Protein AF-A0A9P6LV04-F1 (afdb_monomer_lite)

Secondary structure (DSSP, 8-state):
-----GGGHHHHHHHHHHH-GGGHHHHHHHHHHHHHHHHHHHHHIIIIIHHHHHHHHHHTT--HHHHHHHHHHHHHHHHHHHHHHHHHHHHHHHHHHHHHHHHHHTT-HHHHHHH---HHHHHHHHHHHHHHHHHIIIIIIIIIIHHHTTSTTHHHHHHHHHHHHHHHHHHHHHHHHH--

Foldseek 3Di:
DPPDDPVCVVVVVVVVPVVDVVLVCLVVVVVVVLVVLLVVLLVCLVVPQLVVQLVVCVVVVHDNVVSNVVSVVVSVVVSVVSSVVVCLQCVQVSVVVSVLVVCVVVVNNVLVVVQPPDPVVVVVSSVVSSVVCCCCCCVVCVPPQVVLVVDPPRSVVVVCVVVVVVVVVVVVVCVVPRRD

Radius of gyration: 21.61 Å; chains: 1; bounding box: 57×35×60 Å

Structure (mmCIF, N/CA/C/O backbone):
data_AF-A0A9P6LV04-F1
#
_entry.id   AF-A0A9P6LV04-F1
#
loop_
_atom_site.group_PDB
_atom_site.id
_atom_site.type_symbol
_atom_site.label_atom_id
_atom_site.label_alt_id
_atom_site.label_comp_id
_atom_site.label_asym_id
_atom_site.label_entity_id
_atom_site.label_seq_id
_atom_site.pdbx_PDB_ins_code
_atom_site.Cartn_x
_atom_site.Cartn_y
_atom_site.Cartn_z
_atom_site.occupancy
_atom_site.B_iso_or_equiv
_atom_site.auth_seq_id
_atom_site.auth_comp_id
_atom_site.auth_asym_id
_atom_site.auth_atom_id
_atom_site.pdbx_PDB_model_num
ATOM 1 N N . MET A 1 1 ? -32.144 -9.990 24.243 1.00 44.97 1 MET A N 1
ATOM 2 C CA . MET A 1 1 ? -31.259 -9.389 23.216 1.00 44.97 1 MET A CA 1
ATOM 3 C C . MET A 1 1 ? -31.491 -10.111 21.894 1.00 44.97 1 MET A C 1
ATOM 5 O O . MET A 1 1 ? -31.155 -11.281 21.803 1.00 44.97 1 MET A O 1
ATOM 9 N N . SER A 1 2 ? -32.117 -9.468 20.902 1.00 52.97 2 SER A N 1
ATOM 10 C CA . SER A 1 2 ? -32.300 -10.082 19.577 1.00 52.97 2 SER A CA 1
ATOM 11 C C . SER A 1 2 ? -30.933 -10.272 18.911 1.00 52.97 2 SER A C 1
ATOM 13 O O . SER A 1 2 ? -30.180 -9.304 18.752 1.00 52.97 2 SER A O 1
ATOM 15 N N . ARG A 1 3 ? -30.585 -11.526 18.596 1.00 60.47 3 ARG A N 1
ATOM 16 C CA . ARG A 1 3 ? -29.339 -11.908 17.920 1.00 60.47 3 ARG A CA 1
ATOM 17 C C . ARG A 1 3 ? -29.398 -11.330 16.505 1.00 60.47 3 ARG A C 1
ATOM 19 O O . ARG A 1 3 ? -30.053 -11.882 15.628 1.00 60.47 3 ARG A O 1
ATOM 26 N N . LYS A 1 4 ? -28.777 -10.166 16.299 1.00 73.31 4 LYS A N 1
ATOM 27 C CA . LYS A 1 4 ? -28.694 -9.568 14.963 1.00 73.31 4 LYS A CA 1
ATOM 28 C C . LYS A 1 4 ? -27.807 -10.446 14.075 1.00 73.31 4 LYS A C 1
ATOM 30 O O . LYS A 1 4 ? -26.813 -10.980 14.570 1.00 73.31 4 LYS A O 1
ATOM 35 N N . PRO A 1 5 ? -28.149 -10.604 12.790 1.00 79.00 5 PRO A N 1
ATOM 36 C CA . PRO A 1 5 ? -27.392 -11.464 11.896 1.00 79.00 5 PRO A CA 1
ATOM 37 C C . PRO A 1 5 ? -25.993 -10.887 11.629 1.00 79.00 5 PRO A C 1
ATOM 39 O O . PRO A 1 5 ? -25.807 -9.669 11.587 1.00 79.00 5 PRO A O 1
ATOM 42 N N . ALA A 1 6 ? -25.007 -11.771 11.445 1.00 74.75 6 ALA A N 1
ATOM 43 C CA . ALA A 1 6 ? -23.590 -11.403 11.379 1.00 74.75 6 ALA A CA 1
ATOM 44 C C . ALA A 1 6 ? -23.235 -10.469 10.204 1.00 74.75 6 ALA A C 1
ATOM 46 O O . ALA A 1 6 ? -22.320 -9.655 10.295 1.00 74.75 6 ALA A O 1
ATOM 47 N N . TRP A 1 7 ? -24.008 -10.498 9.121 1.00 80.12 7 TRP A N 1
ATOM 48 C CA . TRP A 1 7 ? -23.809 -9.596 7.985 1.00 80.12 7 TRP A CA 1
ATOM 49 C C . TRP A 1 7 ? -24.125 -8.122 8.306 1.00 80.12 7 TRP A C 1
ATOM 51 O O . TRP A 1 7 ? -23.762 -7.238 7.537 1.00 80.12 7 TRP A O 1
ATOM 61 N N . PHE A 1 8 ? -24.765 -7.824 9.445 1.00 85.31 8 PHE A N 1
ATOM 62 C CA . PHE A 1 8 ? -25.104 -6.452 9.842 1.00 85.31 8 PHE A CA 1
ATOM 63 C C . PHE A 1 8 ? -23.972 -5.727 10.601 1.00 85.31 8 PHE A C 1
ATOM 65 O O . PHE A 1 8 ? -24.053 -4.519 10.840 1.00 85.31 8 PHE A O 1
ATOM 72 N N . TYR A 1 9 ? -22.909 -6.435 11.003 1.00 81.38 9 TYR A N 1
ATOM 73 C CA . TYR A 1 9 ? -21.791 -5.839 11.747 1.00 81.38 9 TYR A CA 1
ATOM 74 C C . TYR A 1 9 ? -21.022 -4.750 10.969 1.00 81.38 9 TYR A C 1
ATOM 76 O O . TYR A 1 9 ? -20.772 -3.704 11.573 1.00 81.38 9 TYR A O 1
ATOM 84 N N . PRO A 1 10 ? -20.724 -4.894 9.659 1.00 83.81 10 PRO A N 1
ATOM 85 C CA . PRO A 1 10 ? -20.054 -3.845 8.881 1.00 83.81 10 PRO A CA 1
ATOM 86 C C . PRO A 1 10 ? -20.838 -2.526 8.850 1.00 83.81 10 PRO A C 1
ATOM 88 O O . PRO A 1 10 ? -20.283 -1.460 9.110 1.00 83.81 10 PRO A O 1
ATOM 91 N N . PHE A 1 11 ? -22.158 -2.590 8.645 1.00 85.50 11 PHE A N 1
ATOM 92 C CA . PHE A 1 11 ? -23.032 -1.409 8.652 1.00 85.50 11 PHE A CA 1
ATOM 93 C C . PHE A 1 11 ? -23.063 -0.712 10.016 1.00 85.50 11 PHE A C 1
ATOM 95 O O . PHE A 1 11 ? -23.077 0.518 10.107 1.00 85.50 11 PHE A O 1
ATOM 102 N N . ARG A 1 12 ? -23.025 -1.490 11.102 1.00 85.12 12 ARG A N 1
ATOM 103 C CA . ARG A 1 12 ? -22.865 -0.954 12.459 1.00 85.12 12 ARG A CA 1
ATOM 104 C C . ARG A 1 12 ? -21.519 -0.260 12.665 1.00 85.12 12 ARG A C 1
ATOM 106 O O . ARG A 1 12 ? -21.479 0.741 13.370 1.00 85.12 12 ARG A O 1
ATOM 113 N N . GLY A 1 13 ? -20.448 -0.770 12.061 1.00 83.06 13 GLY A N 1
ATOM 114 C CA . GLY A 1 13 ? -19.133 -0.129 12.070 1.00 83.06 13 GLY A CA 1
ATOM 115 C C . GLY A 1 13 ? -19.155 1.231 11.373 1.00 83.06 13 GLY A C 1
ATOM 116 O O . GLY A 1 13 ? -18.748 2.224 11.969 1.00 83.06 13 GLY A O 1
ATOM 117 N N . ILE A 1 14 ? -19.720 1.294 10.162 1.00 85.56 14 ILE A N 1
ATOM 118 C CA . ILE A 1 14 ? -19.820 2.532 9.369 1.00 85.56 14 ILE A CA 1
ATOM 119 C C . ILE A 1 14 ? -20.654 3.585 10.103 1.00 85.56 14 ILE A C 1
ATOM 121 O O . ILE A 1 14 ? -20.208 4.713 10.295 1.00 85.56 14 ILE A O 1
ATOM 125 N N . THR A 1 15 ? -21.850 3.212 10.565 1.00 87.12 15 THR A N 1
ATOM 126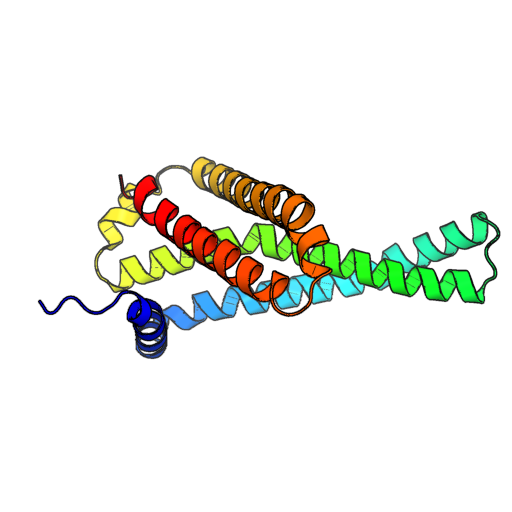 C CA . THR A 1 15 ? -22.721 4.130 11.318 1.00 87.12 15 THR A CA 1
ATOM 127 C C . THR A 1 15 ? -22.054 4.615 12.605 1.00 87.12 15 THR A C 1
ATOM 129 O O . THR A 1 15 ? -22.128 5.798 12.922 1.00 87.12 15 THR A O 1
ATOM 132 N N . TYR A 1 16 ? -21.332 3.742 13.314 1.00 85.00 16 TYR A N 1
ATOM 133 C CA . TYR A 1 16 ? -20.590 4.126 14.513 1.00 85.00 16 TYR A CA 1
ATOM 134 C C . TYR A 1 16 ? -19.427 5.083 14.223 1.00 85.00 16 TYR A C 1
ATOM 136 O O . TYR A 1 16 ? -19.236 6.038 14.978 1.00 85.00 16 TYR A O 1
ATOM 144 N N . LEU A 1 17 ? -18.684 4.863 13.135 1.00 85.44 17 LEU A N 1
ATOM 145 C CA . LEU A 1 17 ? -17.609 5.755 12.699 1.00 85.44 17 LEU A CA 1
ATOM 146 C C . LEU A 1 17 ? -18.153 7.145 12.342 1.00 85.44 17 LEU A C 1
ATOM 148 O O . LEU A 1 17 ? -17.590 8.155 12.756 1.00 85.44 17 LEU A O 1
ATOM 152 N N . LEU A 1 18 ? -19.281 7.203 11.629 1.00 85.69 18 LEU A N 1
ATOM 153 C CA . LEU A 1 18 ? -19.928 8.465 11.261 1.00 85.69 18 LEU A CA 1
ATOM 154 C C . LEU A 1 18 ? -20.450 9.235 12.482 1.00 85.69 18 LEU A C 1
ATOM 156 O O . LEU A 1 18 ? -20.369 10.458 12.509 1.00 85.69 18 LEU A O 1
ATOM 160 N N . SER A 1 19 ? -20.945 8.545 13.514 1.00 87.75 19 SER A N 1
ATOM 161 C CA . SER A 1 19 ? -21.439 9.190 14.740 1.00 87.75 19 SER A CA 1
ATOM 162 C C . SER A 1 19 ? -20.341 9.676 15.699 1.00 87.75 19 SER A C 1
ATOM 164 O O . SER A 1 19 ? -20.657 10.405 16.635 1.00 87.75 19 SER A O 1
ATOM 166 N N . ASN A 1 20 ? -19.074 9.285 15.511 1.00 85.19 20 ASN A N 1
ATOM 167 C CA . ASN A 1 20 ? -17.969 9.637 16.412 1.00 85.19 20 ASN A CA 1
ATOM 168 C C . ASN A 1 20 ? -16.854 10.380 15.652 1.00 85.19 20 ASN A C 1
ATOM 170 O O . ASN A 1 20 ? -15.884 9.753 15.216 1.00 85.19 20 ASN A O 1
ATOM 174 N N . PRO A 1 21 ? -16.935 11.719 15.534 1.00 79.75 21 PRO A N 1
ATOM 175 C CA . PRO A 1 21 ? -15.967 12.510 14.767 1.00 79.75 21 PRO A CA 1
ATOM 176 C C . PRO A 1 21 ? -14.536 12.445 15.325 1.00 79.75 21 PRO A C 1
ATOM 178 O O . PRO A 1 21 ? -13.577 12.641 14.585 1.00 79.75 21 PRO A O 1
ATOM 181 N N . GLY A 1 22 ? -14.359 12.088 16.604 1.00 81.56 22 GLY A N 1
ATOM 182 C CA . GLY A 1 22 ? -13.036 11.888 17.211 1.00 81.56 22 GLY A CA 1
ATOM 183 C C . GLY A 1 22 ? -12.220 10.728 16.617 1.00 81.56 22 GLY A C 1
ATOM 184 O O . GLY A 1 22 ? -11.008 10.676 16.813 1.00 81.56 22 GLY A O 1
ATOM 185 N N . LEU A 1 23 ? -12.852 9.812 15.871 1.00 83.00 23 LEU A N 1
ATOM 186 C CA . LEU A 1 23 ? -12.177 8.692 15.201 1.00 83.00 23 LEU A CA 1
ATOM 187 C C . LEU A 1 23 ? -11.686 9.050 13.789 1.00 83.00 23 LEU A C 1
ATOM 189 O O . LEU A 1 23 ? -10.805 8.376 13.259 1.00 83.00 23 LEU A O 1
ATOM 193 N N . TRP A 1 24 ? -12.221 10.110 13.175 1.00 86.69 24 TRP A N 1
ATOM 194 C CA . TRP A 1 24 ? -11.937 10.456 11.778 1.00 86.69 24 TRP A CA 1
ATOM 195 C C . TRP A 1 24 ? -10.468 10.780 11.509 1.00 86.69 24 TRP A C 1
ATOM 197 O O . TRP A 1 24 ? -9.952 10.289 10.505 1.00 86.69 24 TRP A O 1
ATOM 207 N N . PRO A 1 25 ? -9.744 11.510 12.383 1.00 83.88 25 PRO A N 1
ATOM 208 C CA . PRO A 1 25 ? -8.325 11.756 12.161 1.00 83.88 25 PRO A CA 1
ATOM 209 C C . PRO A 1 25 ? -7.519 10.459 12.081 1.00 83.88 25 PRO A C 1
ATOM 211 O O . PRO A 1 25 ? -6.610 10.367 11.267 1.00 83.88 25 PRO A O 1
ATOM 214 N N . ARG A 1 26 ? -7.884 9.426 12.854 1.00 83.06 26 ARG A N 1
ATOM 215 C CA . ARG A 1 26 ? -7.188 8.128 12.826 1.00 83.06 26 ARG A CA 1
ATOM 216 C C . ARG A 1 26 ? -7.450 7.337 11.548 1.00 83.06 26 ARG A C 1
ATOM 218 O O . ARG A 1 26 ? -6.602 6.551 11.155 1.00 83.06 26 ARG A O 1
ATOM 225 N N . VAL A 1 27 ? -8.591 7.563 10.897 1.00 85.56 27 VAL A N 1
ATOM 226 C CA . VAL A 1 27 ? -8.913 6.949 9.603 1.00 85.56 27 VAL A CA 1
ATOM 227 C C . VAL A 1 27 ? -8.296 7.731 8.449 1.00 85.56 27 VAL A C 1
ATOM 229 O O . VAL A 1 27 ? -7.788 7.122 7.523 1.00 85.56 27 VAL A O 1
ATOM 232 N N . ILE A 1 28 ? -8.309 9.064 8.489 1.00 87.19 28 ILE A N 1
ATOM 233 C CA . ILE A 1 28 ? -7.838 9.916 7.383 1.00 87.19 28 ILE A CA 1
ATOM 234 C C . ILE A 1 28 ? -6.304 10.005 7.343 1.00 87.19 28 ILE A C 1
ATOM 236 O O . ILE A 1 28 ? -5.717 10.003 6.262 1.00 87.19 28 ILE A O 1
ATOM 240 N N . LEU A 1 29 ? -5.645 10.051 8.505 1.00 87.62 29 LEU A N 1
ATOM 241 C CA . LEU A 1 29 ? -4.187 10.134 8.615 1.00 87.62 29 LEU A CA 1
ATOM 242 C C . LEU A 1 29 ? -3.434 9.059 7.807 1.00 87.62 29 LEU A C 1
ATOM 244 O O . LEU A 1 29 ? -2.548 9.448 7.045 1.00 87.62 29 LEU A O 1
ATOM 248 N N . PRO A 1 30 ? -3.750 7.750 7.898 1.00 87.56 30 PRO A N 1
ATOM 249 C CA . PRO A 1 30 ? -3.045 6.733 7.121 1.00 87.56 30 PRO A CA 1
ATOM 250 C C . PRO A 1 30 ? -3.183 6.944 5.611 1.00 87.56 30 PRO A C 1
ATOM 252 O O . PRO A 1 30 ? -2.204 6.769 4.890 1.00 87.56 30 PRO A O 1
ATOM 255 N N . PHE A 1 31 ? -4.342 7.405 5.121 1.00 87.94 31 PHE A N 1
ATOM 256 C CA . PHE A 1 31 ? -4.510 7.730 3.699 1.00 87.94 31 PHE A CA 1
ATOM 257 C C . PHE A 1 31 ? -3.608 8.883 3.262 1.00 87.94 31 PHE A C 1
ATOM 259 O O . PHE A 1 31 ? -2.993 8.802 2.202 1.00 87.94 31 PHE A O 1
ATOM 266 N N . ILE A 1 32 ? -3.492 9.935 4.078 1.00 92.12 32 ILE A N 1
ATOM 267 C CA . ILE A 1 32 ? -2.605 11.067 3.779 1.00 92.12 32 ILE A CA 1
ATOM 268 C C . ILE A 1 32 ? -1.142 10.613 3.791 1.00 92.12 32 ILE A C 1
ATOM 270 O O . ILE A 1 32 ? -0.398 10.932 2.866 1.00 92.12 32 ILE A O 1
ATOM 274 N N . VAL A 1 33 ? -0.730 9.840 4.799 1.00 90.69 33 VAL A N 1
ATOM 275 C CA . VAL A 1 33 ? 0.647 9.335 4.907 1.00 90.69 33 VAL A CA 1
ATOM 276 C C . VAL A 1 33 ? 0.991 8.430 3.721 1.00 90.69 33 VAL A C 1
ATOM 278 O O . VAL A 1 33 ? 2.029 8.626 3.094 1.00 90.69 33 VAL A O 1
ATOM 281 N N . LEU A 1 34 ? 0.109 7.497 3.352 1.00 91.25 34 LEU A N 1
ATOM 282 C CA . LEU A 1 34 ? 0.296 6.633 2.182 1.00 91.25 34 LEU A CA 1
ATOM 283 C C . LEU A 1 34 ? 0.360 7.425 0.877 1.00 91.25 34 LEU A C 1
ATOM 285 O O . LEU A 1 34 ? 1.188 7.120 0.020 1.00 91.25 34 LEU A O 1
ATOM 289 N N . LEU A 1 35 ? -0.479 8.451 0.727 1.00 92.69 35 LEU A N 1
ATOM 290 C CA . LEU A 1 35 ? -0.465 9.325 -0.441 1.00 92.69 35 LEU A CA 1
ATOM 291 C C . LEU A 1 35 ? 0.872 10.064 -0.556 1.00 92.69 35 LEU A C 1
ATOM 293 O O . LEU A 1 35 ? 1.472 10.070 -1.629 1.00 92.69 35 LEU A O 1
ATOM 297 N N . VAL A 1 36 ? 1.381 10.617 0.548 1.00 95.06 36 VAL A N 1
ATOM 298 C CA . VAL A 1 36 ? 2.692 11.284 0.579 1.00 95.06 36 VAL A CA 1
ATOM 299 C C . VAL A 1 36 ? 3.812 10.303 0.240 1.00 95.06 36 VAL A C 1
ATOM 301 O O . VAL A 1 36 ? 4.631 10.604 -0.626 1.00 95.06 36 VAL A O 1
ATOM 304 N N . ILE A 1 37 ? 3.827 9.116 0.856 1.00 92.94 37 ILE A N 1
ATOM 305 C CA . ILE A 1 37 ? 4.821 8.070 0.564 1.00 92.94 37 ILE A CA 1
ATOM 306 C C . ILE A 1 37 ? 4.784 7.693 -0.919 1.00 92.94 37 ILE A C 1
ATOM 308 O O . ILE A 1 37 ? 5.829 7.612 -1.556 1.00 92.94 37 ILE A O 1
ATOM 312 N N . THR A 1 38 ? 3.591 7.516 -1.487 1.00 93.31 38 THR A N 1
ATOM 313 C CA . THR A 1 38 ? 3.424 7.142 -2.898 1.00 93.31 38 THR A CA 1
ATOM 314 C C . THR A 1 38 ? 3.950 8.230 -3.832 1.00 93.31 38 THR A C 1
ATOM 316 O O . THR A 1 38 ? 4.672 7.922 -4.777 1.00 93.31 38 THR A O 1
ATOM 319 N N . ILE A 1 39 ? 3.653 9.504 -3.554 1.00 94.81 39 ILE A N 1
ATOM 320 C CA . ILE A 1 39 ? 4.174 10.634 -4.338 1.00 94.81 39 ILE A CA 1
ATOM 321 C C . ILE A 1 39 ? 5.702 10.697 -4.249 1.00 94.81 39 ILE A C 1
ATOM 323 O O . ILE A 1 39 ? 6.369 10.843 -5.271 1.00 94.81 39 ILE A O 1
ATOM 327 N N . VAL A 1 40 ? 6.265 10.555 -3.046 1.00 95.38 40 VAL A N 1
ATOM 328 C CA . VAL A 1 40 ? 7.719 10.573 -2.837 1.00 95.38 40 VAL A CA 1
ATOM 329 C C . VAL A 1 40 ? 8.389 9.416 -3.577 1.00 95.38 40 VAL A C 1
ATOM 331 O O . VAL A 1 40 ? 9.354 9.648 -4.301 1.00 95.38 40 VAL A O 1
ATOM 334 N N . LEU A 1 41 ? 7.864 8.194 -3.459 1.00 93.88 41 LEU A N 1
ATOM 335 C CA . LEU A 1 41 ? 8.385 7.025 -4.172 1.00 93.88 41 LEU A CA 1
ATOM 336 C C . LEU A 1 41 ? 8.325 7.208 -5.688 1.00 93.88 41 LEU A C 1
ATOM 338 O O . LEU A 1 41 ? 9.289 6.877 -6.372 1.00 93.88 41 LEU A O 1
ATOM 342 N N . LEU A 1 42 ? 7.237 7.777 -6.209 1.00 93.88 42 LEU A N 1
ATOM 343 C CA . LEU A 1 42 ? 7.099 8.059 -7.634 1.00 93.88 42 LEU A CA 1
ATOM 344 C C . LEU A 1 42 ? 8.163 9.059 -8.106 1.00 93.88 42 LEU A C 1
ATOM 346 O O . LEU A 1 42 ? 8.861 8.800 -9.083 1.00 93.88 42 LEU A O 1
ATOM 350 N N . ILE A 1 43 ? 8.329 10.176 -7.393 1.00 94.88 43 ILE A N 1
ATOM 351 C CA . ILE A 1 43 ? 9.331 11.198 -7.724 1.00 94.88 43 ILE A CA 1
ATOM 352 C C . ILE A 1 43 ? 10.743 10.601 -7.679 1.00 94.88 43 ILE A C 1
ATOM 354 O O . ILE A 1 43 ? 11.518 10.785 -8.616 1.00 94.88 43 ILE A O 1
ATOM 358 N N . LEU A 1 44 ? 11.069 9.846 -6.626 1.00 93.81 44 LEU A N 1
ATOM 359 C CA . LEU A 1 44 ? 12.367 9.184 -6.494 1.00 93.81 44 LEU A CA 1
ATOM 360 C C . LEU A 1 44 ? 12.605 8.166 -7.615 1.00 93.81 44 LEU A C 1
ATOM 362 O O . LEU A 1 44 ? 13.709 8.109 -8.155 1.00 93.81 44 LEU A O 1
ATOM 366 N N . ALA A 1 45 ? 11.582 7.409 -8.013 1.00 92.94 45 ALA A N 1
ATOM 367 C CA . ALA A 1 45 ? 11.685 6.453 -9.108 1.00 92.94 45 ALA A CA 1
ATOM 368 C C . ALA A 1 45 ? 11.984 7.158 -10.446 1.00 92.94 45 ALA A C 1
ATOM 370 O O . ALA A 1 45 ? 12.887 6.758 -11.178 1.00 92.94 45 ALA A O 1
ATOM 371 N N . PHE A 1 46 ? 11.310 8.270 -10.743 1.00 93.25 46 PHE A N 1
ATOM 372 C CA . PHE A 1 46 ? 11.577 9.019 -11.975 1.00 93.25 46 PHE A CA 1
ATOM 373 C C . PHE A 1 46 ? 12.938 9.731 -11.985 1.00 93.25 46 PHE A C 1
ATOM 375 O O . PHE A 1 46 ? 13.542 9.851 -13.048 1.00 93.25 46 PHE A O 1
ATOM 382 N N . ILE A 1 47 ? 13.436 10.189 -10.833 1.00 94.69 47 ILE A N 1
ATOM 383 C CA . ILE A 1 47 ? 14.734 10.879 -10.748 1.00 94.69 47 ILE A CA 1
ATOM 384 C C . ILE A 1 47 ? 15.902 9.887 -10.775 1.00 94.69 47 ILE A C 1
ATOM 386 O O . ILE A 1 47 ? 16.893 10.139 -11.456 1.00 94.69 47 ILE A O 1
ATOM 390 N N . TYR A 1 48 ? 15.803 8.778 -10.038 1.00 93.31 48 TYR A N 1
ATOM 391 C CA . TYR A 1 48 ? 16.929 7.866 -9.823 1.00 93.31 48 TYR A CA 1
ATOM 392 C C . TYR A 1 48 ? 16.827 6.566 -10.627 1.00 93.31 48 TYR A C 1
ATOM 394 O O . TYR A 1 48 ? 17.801 6.185 -11.270 1.00 93.31 48 TYR A O 1
ATOM 402 N N . LEU A 1 49 ? 15.676 5.886 -10.626 1.00 91.56 49 LEU A N 1
ATOM 403 C CA . LEU A 1 49 ? 15.525 4.584 -11.298 1.00 91.56 49 LEU A CA 1
ATOM 404 C C . LEU A 1 49 ? 15.528 4.727 -12.820 1.00 91.56 49 LEU A C 1
ATOM 406 O O . LEU A 1 49 ? 16.237 3.988 -13.501 1.00 91.56 49 LEU A O 1
ATOM 410 N N . LEU A 1 50 ? 14.787 5.698 -13.355 1.00 92.25 50 LEU A N 1
ATOM 411 C CA . LEU A 1 50 ? 14.648 5.879 -14.800 1.00 92.25 50 LEU A CA 1
ATOM 412 C C . LEU A 1 50 ? 15.991 6.042 -15.545 1.00 92.25 50 LEU A C 1
ATOM 414 O O . LEU A 1 50 ? 16.198 5.308 -16.515 1.00 92.25 50 LEU A O 1
ATOM 418 N N . PRO A 1 51 ? 16.928 6.930 -15.144 1.00 93.06 51 PRO A N 1
ATOM 419 C CA . PRO A 1 51 ? 18.205 7.045 -15.851 1.00 93.06 51 PRO A CA 1
ATOM 420 C C . PRO A 1 51 ? 19.053 5.771 -15.735 1.00 93.06 51 PRO A C 1
ATOM 422 O O . PRO A 1 51 ? 19.626 5.332 -16.730 1.00 93.06 51 PRO A O 1
ATOM 425 N N . ILE A 1 52 ? 19.065 5.125 -14.561 1.00 92.44 52 ILE A N 1
ATOM 426 C CA . ILE A 1 52 ? 19.809 3.875 -14.334 1.00 92.44 52 ILE A CA 1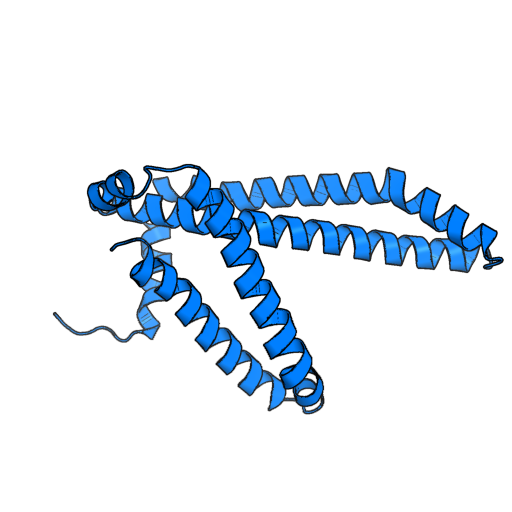
ATOM 427 C C . ILE A 1 52 ? 19.292 2.761 -15.253 1.00 92.44 52 ILE A C 1
ATOM 429 O O . ILE A 1 52 ? 20.081 2.032 -15.857 1.00 92.44 52 ILE A O 1
ATOM 433 N N . GLN A 1 53 ? 17.972 2.637 -15.393 1.00 91.94 53 GLN A N 1
ATOM 434 C CA . GLN A 1 53 ? 17.353 1.634 -16.256 1.00 91.94 53 GLN A CA 1
ATOM 435 C C . GLN A 1 53 ? 17.632 1.907 -17.739 1.00 91.94 53 GLN A C 1
ATOM 437 O O . GLN A 1 53 ? 17.952 0.978 -18.479 1.00 91.94 53 GLN A O 1
ATOM 442 N N . ILE A 1 54 ? 17.567 3.168 -18.181 1.00 91.50 54 ILE A N 1
ATOM 443 C CA . ILE A 1 54 ? 17.894 3.536 -19.567 1.00 91.50 54 ILE A CA 1
ATOM 444 C C . ILE A 1 54 ? 19.343 3.154 -19.894 1.00 91.50 54 ILE A C 1
ATOM 446 O O . ILE A 1 54 ? 19.582 2.499 -20.911 1.00 91.50 54 ILE A O 1
ATOM 450 N N . ASP A 1 55 ? 20.292 3.494 -19.020 1.00 91.31 55 ASP A N 1
ATOM 451 C CA . ASP A 1 55 ? 21.704 3.152 -19.207 1.00 91.31 55 ASP A CA 1
ATOM 452 C C . ASP A 1 55 ? 21.931 1.635 -19.218 1.00 91.31 55 ASP A C 1
ATOM 454 O O . ASP A 1 55 ? 22.744 1.130 -19.998 1.00 91.31 55 ASP A O 1
ATOM 458 N N . TYR A 1 56 ? 21.189 0.892 -18.392 1.00 91.75 56 TYR A N 1
ATOM 459 C CA . TYR A 1 56 ? 21.228 -0.568 -18.372 1.00 91.75 56 TYR A CA 1
ATOM 460 C C . TYR A 1 56 ? 20.777 -1.174 -19.711 1.00 91.75 56 TYR A C 1
ATOM 462 O O . TYR A 1 56 ? 21.482 -2.017 -20.273 1.00 91.75 56 TYR A O 1
ATOM 470 N N . PHE A 1 57 ? 19.653 -0.712 -20.269 1.00 90.94 57 PHE A N 1
ATOM 471 C CA . PHE A 1 57 ? 19.144 -1.203 -21.555 1.00 90.94 57 PHE A CA 1
ATOM 472 C C . PHE A 1 57 ? 20.041 -0.812 -22.737 1.00 90.94 57 PHE A C 1
ATOM 474 O O . PHE A 1 57 ? 20.272 -1.633 -23.627 1.00 90.94 57 PHE A O 1
ATOM 481 N N . ILE A 1 58 ? 20.600 0.404 -22.736 1.00 90.00 58 ILE A N 1
ATOM 482 C CA . ILE A 1 58 ? 21.527 0.856 -23.788 1.00 90.00 58 ILE A CA 1
ATOM 483 C C . ILE A 1 58 ? 22.807 0.009 -23.781 1.00 90.00 58 ILE A C 1
ATOM 485 O O . ILE A 1 58 ? 23.263 -0.422 -24.841 1.00 90.00 58 ILE A O 1
ATOM 489 N N . ARG A 1 59 ? 23.357 -0.315 -22.600 1.00 91.62 59 ARG A N 1
ATOM 490 C CA . ARG A 1 59 ? 24.516 -1.223 -22.480 1.00 91.62 59 ARG A CA 1
ATOM 491 C C . ARG A 1 59 ? 24.220 -2.633 -22.989 1.00 91.62 59 ARG A C 1
ATOM 493 O O . ARG A 1 59 ? 25.126 -3.299 -23.479 1.00 91.62 59 ARG A O 1
ATOM 500 N N . HIS A 1 60 ? 22.966 -3.073 -22.915 1.00 90.69 60 HIS A N 1
ATOM 501 C CA . HIS A 1 60 ? 22.513 -4.358 -23.452 1.00 90.69 60 HIS A CA 1
ATOM 502 C C . HIS A 1 60 ? 22.157 -4.325 -24.950 1.00 90.69 60 HIS A C 1
ATOM 504 O O . HIS A 1 60 ? 21.548 -5.265 -25.455 1.00 90.69 60 HIS A O 1
ATOM 510 N N . SER A 1 61 ? 22.572 -3.284 -25.682 1.00 88.88 61 SER A N 1
ATOM 511 C CA . SER A 1 61 ? 22.379 -3.135 -27.136 1.00 88.88 61 SER A CA 1
ATOM 512 C C . SER A 1 61 ? 20.917 -2.979 -27.583 1.00 88.88 61 SER A C 1
ATOM 514 O O . SER A 1 61 ? 20.576 -3.308 -28.720 1.00 88.88 61 SER A O 1
ATOM 516 N N . TRP A 1 62 ? 20.035 -2.468 -26.718 1.00 88.44 62 TRP A N 1
ATOM 517 C CA . TRP A 1 62 ? 18.646 -2.188 -27.099 1.00 88.44 62 TRP A CA 1
ATOM 518 C C . TRP A 1 62 ? 18.540 -0.897 -27.927 1.00 88.44 62 TRP A C 1
ATOM 520 O O . TRP A 1 62 ? 19.272 0.063 -27.673 1.00 88.44 62 TRP A O 1
ATOM 530 N N . PRO A 1 63 ? 17.599 -0.810 -28.889 1.00 91.06 63 PRO A N 1
ATOM 531 C CA . PRO A 1 63 ? 17.374 0.423 -29.631 1.00 91.06 63 PRO A CA 1
ATOM 532 C C . PRO A 1 63 ? 16.840 1.532 -28.711 1.00 91.06 63 PRO A C 1
ATOM 534 O O . PRO A 1 63 ? 15.979 1.295 -27.861 1.00 91.06 63 PRO A O 1
ATOM 537 N N . ASN A 1 64 ? 17.307 2.769 -28.924 1.00 87.62 64 ASN A N 1
ATOM 538 C CA . ASN A 1 64 ? 17.063 3.923 -28.041 1.00 87.62 64 ASN A CA 1
ATOM 539 C C . ASN A 1 64 ? 15.582 4.181 -27.708 1.00 87.62 64 ASN A C 1
ATOM 541 O O . ASN A 1 64 ? 15.263 4.614 -26.602 1.00 87.62 64 ASN A O 1
ATOM 545 N N . TRP A 1 65 ? 14.674 3.953 -28.659 1.00 88.06 65 TRP A N 1
ATOM 546 C CA . TRP A 1 65 ? 13.239 4.157 -28.445 1.00 88.06 65 TRP A CA 1
ATOM 547 C C . TRP A 1 65 ? 12.635 3.067 -27.546 1.00 88.06 65 TRP A C 1
ATOM 549 O O . TRP A 1 65 ? 11.829 3.380 -26.670 1.00 88.06 65 TRP A O 1
ATOM 559 N N . ALA A 1 66 ? 13.063 1.810 -27.709 1.00 88.69 66 ALA A N 1
ATOM 560 C CA . ALA A 1 66 ? 12.577 0.691 -26.910 1.00 88.69 66 ALA A CA 1
ATOM 561 C C . ALA A 1 66 ? 13.123 0.780 -25.483 1.00 88.69 66 ALA A C 1
ATOM 563 O O . ALA A 1 66 ? 12.356 0.674 -24.532 1.00 88.69 66 ALA A O 1
ATOM 564 N N . ALA A 1 67 ? 14.418 1.078 -25.329 1.00 90.69 67 ALA A N 1
ATOM 565 C CA . ALA A 1 67 ? 15.049 1.256 -24.022 1.00 90.69 67 ALA A CA 1
ATOM 566 C C . ALA A 1 67 ? 14.294 2.276 -23.149 1.00 90.69 67 ALA A C 1
ATOM 568 O O . ALA A 1 67 ? 14.001 2.002 -21.989 1.00 90.69 67 ALA A O 1
ATOM 569 N N . LYS A 1 68 ? 13.895 3.419 -23.725 1.00 89.44 68 LYS A N 1
ATOM 570 C CA . LYS A 1 68 ? 13.120 4.448 -23.011 1.00 89.44 68 LYS A CA 1
ATOM 571 C C . LYS A 1 68 ? 11.708 3.986 -22.650 1.00 89.44 68 LYS A C 1
ATOM 573 O O . LYS A 1 68 ? 11.274 4.212 -21.526 1.00 89.44 68 LYS A O 1
ATOM 578 N N . ALA A 1 69 ? 10.996 3.343 -23.577 1.00 92.19 69 ALA A N 1
ATOM 579 C CA . ALA A 1 69 ? 9.632 2.874 -23.329 1.00 92.19 69 ALA A CA 1
ATOM 580 C C . ALA A 1 69 ? 9.583 1.807 -22.221 1.00 92.19 69 ALA A C 1
ATOM 582 O O . ALA A 1 69 ? 8.773 1.904 -21.299 1.00 92.19 69 ALA A O 1
ATOM 583 N N . PHE A 1 70 ? 10.485 0.823 -22.277 1.00 91.06 70 PHE A N 1
ATOM 584 C CA . PHE A 1 70 ? 10.565 -0.237 -21.273 1.00 91.06 70 PHE A CA 1
ATOM 585 C C . PHE A 1 70 ? 11.065 0.272 -19.919 1.00 91.06 70 PHE A C 1
ATOM 587 O O . PHE A 1 70 ? 10.527 -0.152 -18.900 1.00 91.06 70 PHE A O 1
ATOM 594 N N . ALA A 1 71 ? 12.009 1.219 -19.890 1.00 92.69 71 ALA A N 1
ATOM 595 C CA . ALA A 1 71 ? 12.434 1.857 -18.644 1.00 92.69 71 ALA A CA 1
ATOM 596 C C . ALA A 1 71 ? 11.275 2.597 -17.955 1.00 92.69 71 ALA A C 1
ATOM 598 O O . ALA A 1 71 ? 11.061 2.426 -16.762 1.00 92.69 71 ALA A O 1
ATOM 599 N N . VAL A 1 72 ? 10.455 3.356 -18.693 1.00 93.50 72 VAL A N 1
ATOM 600 C CA . VAL A 1 72 ? 9.283 4.025 -18.095 1.00 93.50 72 VAL A CA 1
ATOM 601 C C . VAL A 1 72 ? 8.302 3.007 -17.505 1.00 93.50 72 VAL A C 1
ATOM 603 O O . VAL A 1 72 ? 7.849 3.183 -16.375 1.00 93.50 72 VAL A O 1
ATOM 606 N N . LEU A 1 73 ? 7.996 1.927 -18.233 1.00 93.44 73 LEU A N 1
ATOM 607 C CA . LEU A 1 73 ? 7.107 0.872 -17.738 1.00 93.44 73 LEU A CA 1
ATOM 608 C C . LEU A 1 73 ? 7.662 0.199 -16.478 1.00 93.44 73 LEU A C 1
ATOM 610 O O . LEU A 1 73 ? 6.931 0.038 -15.502 1.00 93.44 73 LEU A O 1
ATOM 614 N N . LEU A 1 74 ? 8.946 -0.161 -16.478 1.00 92.44 74 LEU A N 1
ATOM 615 C CA . LEU A 1 74 ? 9.583 -0.818 -15.341 1.00 92.44 74 LEU A CA 1
ATOM 616 C C . LEU A 1 74 ? 9.659 0.114 -14.125 1.00 92.44 74 LEU A C 1
ATOM 618 O O . LEU A 1 74 ? 9.319 -0.302 -13.023 1.00 92.44 74 LEU A O 1
ATOM 622 N N . THR A 1 75 ? 9.999 1.389 -14.328 1.00 94.00 75 THR A N 1
ATOM 623 C CA . THR A 1 75 ? 9.991 2.418 -13.275 1.00 94.00 75 THR A CA 1
ATOM 624 C C . THR A 1 75 ? 8.602 2.562 -12.637 1.00 94.00 75 THR A C 1
ATOM 626 O O . THR A 1 75 ? 8.493 2.643 -11.414 1.00 94.00 75 THR A O 1
ATOM 629 N N . LEU A 1 76 ? 7.524 2.551 -13.434 1.00 92.81 76 LEU A N 1
ATOM 630 C CA . LEU A 1 76 ? 6.151 2.595 -12.913 1.00 92.81 76 LEU A CA 1
ATOM 631 C C . LEU A 1 76 ? 5.800 1.344 -12.100 1.00 92.81 76 LEU A C 1
ATOM 633 O O . LEU A 1 76 ? 5.189 1.458 -11.037 1.00 92.81 76 LEU A O 1
ATOM 637 N N . VAL A 1 77 ? 6.194 0.161 -12.578 1.00 91.69 77 VAL A N 1
ATOM 638 C CA . VAL A 1 77 ? 5.981 -1.102 -11.858 1.00 91.69 77 VAL A CA 1
ATOM 639 C C . VAL A 1 77 ? 6.754 -1.110 -10.540 1.00 91.69 77 VAL A C 1
ATOM 641 O O . VAL A 1 77 ? 6.181 -1.449 -9.511 1.00 91.69 77 VAL A O 1
ATOM 644 N N . GLU A 1 78 ? 8.016 -0.689 -10.533 1.00 90.50 78 GLU A N 1
ATOM 645 C CA . GLU A 1 78 ? 8.838 -0.620 -9.320 1.00 90.50 78 GLU A CA 1
ATOM 646 C C . GLU A 1 78 ? 8.284 0.391 -8.306 1.00 90.50 78 GLU A C 1
ATOM 648 O O . GLU A 1 78 ? 8.186 0.074 -7.118 1.00 90.50 78 GLU A O 1
ATOM 653 N N . ALA A 1 79 ? 7.830 1.565 -8.757 1.00 92.19 79 ALA A N 1
ATOM 654 C CA . ALA A 1 79 ? 7.160 2.538 -7.894 1.00 92.19 79 ALA A CA 1
ATOM 655 C C . ALA A 1 79 ? 5.852 1.977 -7.304 1.00 92.19 79 ALA A C 1
ATOM 657 O O . ALA A 1 79 ? 5.590 2.129 -6.107 1.00 92.19 79 ALA A O 1
ATOM 658 N N . ALA A 1 80 ? 5.053 1.276 -8.117 1.00 88.50 80 ALA A N 1
ATOM 659 C CA . ALA A 1 80 ? 3.832 0.617 -7.661 1.00 88.50 80 ALA A CA 1
ATOM 660 C C . ALA A 1 80 ? 4.133 -0.488 -6.635 1.00 88.50 80 ALA A C 1
ATOM 662 O O . ALA A 1 80 ? 3.496 -0.534 -5.582 1.00 88.50 80 ALA A O 1
ATOM 663 N N . LEU A 1 81 ? 5.143 -1.326 -6.881 1.00 87.75 81 LEU A N 1
ATOM 664 C CA . LEU A 1 81 ? 5.589 -2.354 -5.939 1.00 87.75 81 LEU A CA 1
ATOM 665 C C . LEU A 1 81 ? 6.084 -1.739 -4.623 1.00 87.75 81 LEU A C 1
ATOM 667 O O . LEU A 1 81 ? 5.707 -2.211 -3.552 1.00 87.75 81 LEU A O 1
ATOM 671 N N . GLY A 1 82 ? 6.854 -0.650 -4.679 1.00 86.81 82 GLY A N 1
ATOM 672 C CA . GLY A 1 82 ? 7.291 0.080 -3.487 1.00 86.81 82 GLY A CA 1
ATOM 673 C C . GLY A 1 82 ? 6.119 0.632 -2.669 1.00 86.81 82 GLY A C 1
ATOM 674 O O . GLY A 1 82 ? 6.099 0.508 -1.439 1.00 86.81 82 GLY A O 1
ATOM 675 N N . SER A 1 83 ? 5.103 1.185 -3.341 1.00 88.69 83 SER A N 1
ATOM 676 C CA . SER A 1 83 ? 3.881 1.660 -2.680 1.00 88.69 83 SER A CA 1
ATOM 677 C C . SER A 1 83 ? 3.082 0.515 -2.048 1.00 88.69 83 SER A C 1
ATOM 679 O O . SER A 1 83 ? 2.612 0.647 -0.918 1.00 88.69 83 SER A O 1
ATOM 681 N N . LEU A 1 84 ? 3.009 -0.641 -2.717 1.00 83.81 84 LEU A N 1
ATOM 682 C CA . LEU A 1 84 ? 2.338 -1.836 -2.212 1.00 83.81 84 LEU A CA 1
ATOM 683 C C . LEU A 1 84 ? 3.033 -2.379 -0.961 1.00 83.81 84 LEU A C 1
ATOM 685 O O . LEU A 1 84 ? 2.365 -2.681 0.022 1.00 83.81 84 LEU A O 1
ATOM 689 N N . ILE A 1 85 ? 4.365 -2.464 -0.967 1.00 82.25 85 ILE A N 1
ATOM 690 C CA . ILE A 1 85 ? 5.140 -2.898 0.204 1.00 82.25 85 ILE A CA 1
ATOM 691 C C . ILE A 1 85 ? 4.914 -1.937 1.375 1.00 82.25 85 ILE A C 1
ATOM 693 O O . ILE A 1 85 ? 4.664 -2.376 2.497 1.00 82.25 85 ILE A O 1
ATOM 697 N N . SER A 1 86 ? 4.940 -0.629 1.108 1.00 83.69 86 SER A N 1
ATOM 698 C CA . SER A 1 86 ? 4.688 0.398 2.125 1.00 83.69 86 SER A CA 1
ATOM 699 C C . SER A 1 86 ? 3.279 0.281 2.713 1.00 83.69 86 SER A C 1
ATOM 701 O O . SER A 1 86 ? 3.106 0.349 3.928 1.00 83.69 86 SER A O 1
ATOM 703 N N . TYR A 1 87 ? 2.277 0.043 1.864 1.00 84.19 87 TYR A N 1
ATOM 704 C CA . TYR A 1 87 ? 0.905 -0.221 2.284 1.00 84.19 87 TYR A CA 1
ATOM 705 C C . TYR A 1 87 ? 0.808 -1.472 3.162 1.00 84.19 87 TYR A C 1
ATOM 707 O O . TYR A 1 87 ? 0.260 -1.402 4.258 1.00 84.19 87 TYR A O 1
ATOM 715 N N . LEU A 1 88 ? 1.388 -2.592 2.730 1.00 78.00 88 LEU A N 1
ATOM 716 C CA . LEU A 1 88 ? 1.346 -3.854 3.472 1.00 78.00 88 LEU A CA 1
ATOM 717 C C . LEU A 1 88 ? 2.047 -3.774 4.833 1.00 78.00 88 LEU A C 1
ATOM 719 O O . LEU A 1 88 ? 1.605 -4.422 5.776 1.00 78.00 88 LEU A O 1
ATOM 723 N N . ALA A 1 89 ? 3.115 -2.984 4.947 1.00 77.94 89 ALA A N 1
ATOM 724 C CA . ALA A 1 89 ? 3.836 -2.810 6.204 1.00 77.94 89 ALA A CA 1
ATOM 725 C C . ALA A 1 89 ? 3.095 -1.897 7.194 1.00 77.94 89 ALA A C 1
ATOM 727 O O . ALA A 1 89 ? 3.099 -2.159 8.395 1.00 77.94 89 ALA A O 1
ATOM 728 N N . LEU A 1 90 ? 2.474 -0.820 6.705 1.00 79.50 90 LEU A N 1
ATOM 729 C CA . LEU A 1 90 ? 1.874 0.200 7.567 1.00 79.50 90 LEU A CA 1
ATOM 730 C C . LEU A 1 90 ? 0.395 -0.062 7.883 1.00 79.50 90 LEU A C 1
ATOM 732 O O . LEU A 1 90 ? -0.067 0.309 8.961 1.00 79.50 90 LEU A O 1
ATOM 736 N N . MET A 1 91 ? -0.346 -0.711 6.979 1.00 79.50 91 MET A N 1
ATOM 737 C CA . MET A 1 91 ? -1.775 -0.986 7.162 1.00 79.50 91 MET A CA 1
ATOM 738 C C . MET A 1 91 ? -2.080 -1.752 8.463 1.00 79.50 91 MET A C 1
ATOM 740 O O . MET A 1 91 ? -2.955 -1.283 9.188 1.00 79.50 91 MET A O 1
ATOM 744 N N . PRO A 1 92 ? -1.361 -2.836 8.829 1.00 74.31 92 PRO A N 1
ATOM 745 C CA . PRO A 1 92 ? -1.630 -3.560 10.075 1.00 74.31 92 PRO A CA 1
ATOM 746 C C . PRO A 1 92 ? -1.519 -2.659 11.313 1.00 74.31 92 PRO A C 1
ATO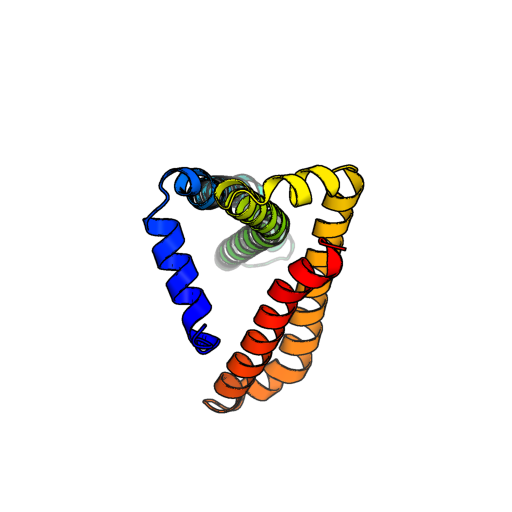M 748 O O . PRO A 1 92 ? -2.438 -2.602 12.121 1.00 74.31 92 PRO A O 1
ATOM 751 N N . LEU A 1 93 ? -0.460 -1.842 11.389 1.00 75.31 93 LEU A N 1
ATOM 752 C CA . LEU A 1 93 ? -0.225 -0.920 12.508 1.00 75.31 93 LEU A CA 1
ATOM 753 C C . LEU A 1 93 ? -1.368 0.081 12.708 1.00 75.31 93 LEU A C 1
ATOM 755 O O . LEU A 1 93 ? -1.721 0.431 13.835 1.00 75.31 93 LEU A O 1
ATOM 759 N N . TRP A 1 94 ? -1.929 0.589 11.611 1.00 78.75 94 TRP A N 1
ATOM 760 C CA . TRP A 1 94 ? -3.023 1.553 11.681 1.00 78.75 94 TRP A CA 1
ATOM 761 C C . TRP A 1 94 ? -4.368 0.907 11.986 1.00 78.75 94 TRP A C 1
ATOM 763 O O . TRP A 1 94 ? -5.189 1.530 12.660 1.00 78.75 94 TRP A O 1
ATOM 773 N N . GLU A 1 95 ? -4.601 -0.315 11.508 1.00 80.69 95 GLU A N 1
ATOM 774 C CA . GLU A 1 95 ? -5.799 -1.077 11.854 1.00 80.69 95 GLU A CA 1
ATOM 775 C C . GLU A 1 95 ? -5.855 -1.361 13.360 1.00 80.69 95 GLU A C 1
ATOM 777 O O . GLU A 1 95 ? -6.898 -1.108 13.971 1.00 80.69 95 GLU A O 1
ATOM 782 N N . ASP A 1 96 ? -4.729 -1.750 13.961 1.00 75.69 96 ASP A N 1
ATOM 783 C CA . ASP A 1 96 ? -4.605 -1.982 15.405 1.00 75.69 96 ASP A CA 1
ATOM 784 C C . ASP A 1 96 ? -4.828 -0.676 16.194 1.00 75.69 96 ASP A C 1
ATOM 786 O O . ASP A 1 96 ? -5.679 -0.590 17.083 1.00 75.69 96 ASP A O 1
ATOM 790 N N . ALA A 1 97 ? -4.170 0.419 15.791 1.00 77.75 97 ALA A N 1
ATOM 791 C CA . ALA A 1 97 ? -4.325 1.722 16.447 1.00 77.75 97 ALA A CA 1
ATOM 792 C C . ALA A 1 97 ? -5.753 2.307 16.339 1.00 77.75 97 ALA A C 1
ATOM 794 O O . ALA A 1 97 ? -6.204 3.072 17.212 1.00 77.75 97 ALA A O 1
ATOM 795 N N . LEU A 1 98 ? -6.470 1.994 15.253 1.00 84.31 98 LEU A N 1
ATOM 796 C CA . LEU A 1 98 ? -7.877 2.348 15.073 1.00 84.31 98 LEU A CA 1
ATOM 797 C C . LEU A 1 98 ? -8.774 1.487 15.968 1.00 84.31 98 LEU A C 1
ATOM 799 O O . LEU A 1 98 ? -9.718 2.009 16.567 1.00 84.31 98 LEU A O 1
ATOM 803 N N . PHE A 1 99 ? -8.476 0.196 16.081 1.00 80.19 99 PHE A N 1
ATOM 804 C CA . PHE A 1 99 ? -9.204 -0.723 16.943 1.00 80.19 99 PHE A CA 1
ATOM 805 C C . PHE A 1 99 ? -9.118 -0.304 18.418 1.00 80.19 99 PHE A C 1
ATOM 807 O O . PHE A 1 99 ? -10.150 -0.130 19.078 1.00 80.19 99 PHE A O 1
ATOM 814 N N . ASP A 1 100 ? -7.918 0.025 18.889 1.00 77.44 100 ASP A N 1
ATOM 815 C CA . ASP A 1 100 ? -7.687 0.575 20.226 1.00 77.44 100 ASP A CA 1
ATOM 816 C C . ASP A 1 100 ? -8.461 1.871 20.472 1.00 77.44 100 ASP A C 1
ATOM 818 O O . ASP A 1 100 ? -9.013 2.096 21.555 1.00 77.44 100 ASP A O 1
ATOM 822 N N . ALA A 1 101 ? -8.535 2.739 19.456 1.00 80.25 101 ALA A N 1
ATOM 823 C CA . ALA A 1 101 ? -9.327 3.965 19.511 1.00 80.25 101 ALA A CA 1
ATOM 824 C C . ALA A 1 101 ? -10.792 3.667 19.821 1.00 80.25 101 ALA A C 1
ATOM 826 O O . ALA A 1 101 ? -11.394 4.285 20.703 1.00 80.25 101 ALA A O 1
ATOM 827 N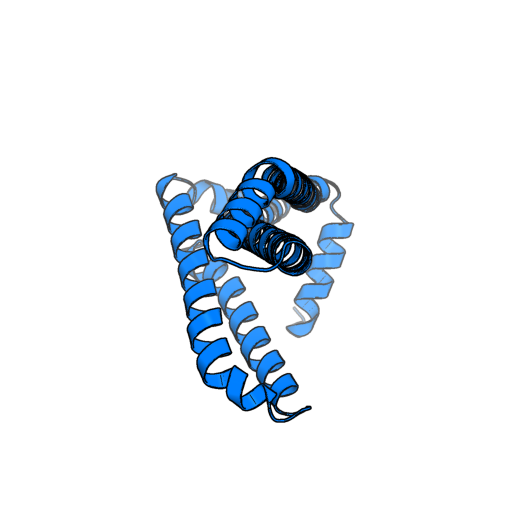 N . VAL A 1 102 ? -11.349 2.704 19.084 1.00 83.38 102 VAL A N 1
ATOM 828 C CA . VAL A 1 102 ? -12.745 2.293 19.185 1.00 83.38 102 VAL A CA 1
ATOM 829 C C . VAL A 1 102 ? -13.018 1.688 20.561 1.00 83.38 102 VAL A C 1
ATOM 831 O O . VAL A 1 102 ? -14.021 2.044 21.185 1.00 83.38 102 VAL A O 1
ATOM 834 N N . LEU A 1 103 ? -12.123 0.845 21.085 1.00 80.44 103 LEU A N 1
ATOM 835 C CA . LEU A 1 103 ? -12.257 0.274 22.430 1.00 80.44 103 LEU A CA 1
ATOM 836 C C . LEU A 1 103 ? -12.197 1.345 23.529 1.00 80.44 103 LEU A C 1
ATOM 838 O O . LEU A 1 103 ? -13.019 1.328 24.453 1.00 80.44 103 LEU A O 1
ATOM 842 N N . LYS A 1 104 ? -11.305 2.334 23.392 1.00 80.50 104 LYS A N 1
ATOM 843 C CA . LYS A 1 104 ? -11.225 3.480 24.312 1.00 80.50 104 LYS A CA 1
ATOM 844 C C . LYS A 1 104 ? -12.510 4.315 24.286 1.00 80.50 104 LYS A C 1
ATOM 846 O O . LYS A 1 104 ? -13.054 4.620 25.347 1.00 80.50 104 LYS A O 1
ATOM 851 N N . THR A 1 105 ? -13.081 4.596 23.109 1.00 81.81 105 THR A N 1
ATOM 852 C CA . THR A 1 105 ? -14.375 5.307 22.991 1.00 81.81 105 THR A CA 1
ATOM 853 C C . THR A 1 105 ? -15.551 4.501 23.567 1.00 81.81 105 THR A C 1
ATOM 855 O O . THR A 1 105 ? -16.524 5.074 24.058 1.00 81.81 105 THR A O 1
ATOM 858 N N . ARG A 1 106 ? -15.464 3.166 23.575 1.00 81.38 106 ARG A N 1
ATOM 859 C CA . ARG A 1 106 ? -16.467 2.264 24.170 1.00 81.38 106 ARG A CA 1
ATOM 860 C C . ARG A 1 106 ? -16.341 2.085 25.689 1.00 81.38 106 ARG A C 1
ATOM 862 O O . ARG A 1 106 ? -17.112 1.308 26.245 1.00 81.38 106 ARG A O 1
ATOM 869 N N . LYS A 1 107 ? -15.429 2.805 26.360 1.00 78.50 107 LYS A N 1
ATOM 870 C CA . LYS A 1 107 ? -15.102 2.663 27.797 1.00 78.50 107 LYS A CA 1
ATOM 871 C C . LYS A 1 107 ? -14.498 1.300 28.180 1.00 78.50 107 LYS A C 1
ATOM 873 O O . LYS A 1 107 ? -14.510 0.933 29.348 1.00 78.50 107 LYS A O 1
ATOM 878 N N . LEU A 1 108 ? -13.932 0.576 27.213 1.00 73.44 108 LEU A N 1
ATOM 879 C CA . LEU A 1 108 ? -13.223 -0.698 27.413 1.00 73.44 108 LEU A CA 1
ATOM 880 C C . LEU A 1 108 ? -11.693 -0.517 27.378 1.00 73.44 108 LEU A C 1
ATOM 882 O O . LEU A 1 108 ? -10.951 -1.480 27.219 1.00 73.44 108 LEU A O 1
ATOM 886 N N . GLY A 1 109 ? -11.212 0.722 27.533 1.00 64.06 109 GLY A N 1
ATOM 887 C CA . GLY A 1 109 ? -9.792 1.073 27.415 1.00 64.06 109 GLY A CA 1
ATOM 888 C C . GLY A 1 109 ? -8.868 0.379 28.421 1.00 64.06 109 GLY A C 1
ATOM 889 O O . GLY A 1 109 ? -7.700 0.188 28.110 1.00 64.06 109 GLY A O 1
ATOM 890 N N . TYR A 1 110 ? -9.389 -0.073 29.569 1.00 68.81 110 TYR A N 1
ATOM 891 C CA . TYR A 1 110 ? -8.588 -0.771 30.583 1.00 68.81 110 TYR A CA 1
ATOM 892 C C . TYR A 1 110 ? -7.976 -2.081 30.057 1.00 68.81 110 TYR A C 1
ATOM 894 O O . TYR A 1 110 ? -6.890 -2.461 30.482 1.00 68.81 110 TYR A O 1
ATOM 902 N N . ILE A 1 111 ? -8.647 -2.756 29.117 1.00 66.62 111 ILE A N 1
ATOM 903 C CA . ILE A 1 111 ? -8.172 -4.019 28.534 1.00 66.62 111 ILE A CA 1
ATOM 904 C C . ILE A 1 111 ? -6.977 -3.745 27.610 1.00 66.62 111 ILE A C 1
ATOM 906 O O . ILE A 1 111 ? -5.962 -4.430 27.679 1.00 66.62 111 ILE A O 1
ATOM 910 N N . VAL A 1 112 ? -7.064 -2.670 26.823 1.00 65.88 112 VAL A N 1
ATOM 911 C CA . VAL A 1 112 ? -6.010 -2.224 25.897 1.00 65.88 112 VAL A CA 1
ATOM 912 C C . VAL A 1 112 ? -4.759 -1.769 26.648 1.00 65.88 112 VAL A C 1
ATOM 914 O O . VAL A 1 112 ? -3.642 -2.114 26.264 1.00 65.88 112 VAL A O 1
ATOM 917 N N . ASP A 1 113 ? -4.939 -1.007 27.730 1.00 65.62 113 ASP A N 1
ATOM 918 C CA . ASP A 1 113 ? -3.822 -0.473 28.514 1.00 65.62 113 ASP A CA 1
ATOM 919 C C . ASP A 1 113 ? -3.106 -1.574 29.330 1.00 65.62 113 ASP A C 1
ATOM 921 O O . ASP A 1 113 ? -1.941 -1.411 29.682 1.00 65.62 113 ASP A O 1
ATOM 925 N N . THR A 1 114 ? -3.760 -2.721 29.569 1.00 63.09 114 THR A N 1
ATOM 926 C CA . THR A 1 114 ? -3.143 -3.898 30.214 1.00 63.09 114 THR A CA 1
ATOM 927 C C . THR A 1 114 ? -2.316 -4.737 29.224 1.00 63.09 114 THR A C 1
ATOM 929 O O . THR A 1 114 ? -1.326 -5.348 29.620 1.00 63.09 114 THR A O 1
ATOM 932 N N . ALA A 1 115 ? -2.670 -4.733 27.932 1.00 61.38 115 ALA A N 1
ATOM 933 C CA . ALA A 1 115 ? -2.002 -5.522 26.889 1.00 61.38 115 ALA A CA 1
ATOM 934 C C . ALA A 1 115 ? -0.732 -4.855 26.303 1.00 61.38 115 ALA A C 1
ATOM 936 O O . ALA A 1 115 ? 0.206 -5.538 25.890 1.00 61.38 115 ALA A O 1
ATOM 937 N N . HIS A 1 116 ? -0.644 -3.519 26.305 1.00 57.44 116 HIS A N 1
ATOM 938 C CA . HIS A 1 116 ? 0.395 -2.744 25.598 1.00 57.44 116 HIS A CA 1
ATOM 939 C C . HIS A 1 116 ? 1.777 -2.644 26.288 1.00 57.44 116 HIS A C 1
ATOM 941 O O . HIS A 1 116 ? 2.536 -1.699 26.066 1.00 57.44 116 HIS A O 1
ATOM 947 N N . GLY A 1 117 ? 2.162 -3.628 27.103 1.00 53.03 117 GLY A N 1
ATOM 948 C CA . GLY A 1 117 ? 3.387 -3.574 27.910 1.00 53.03 117 GLY A CA 1
ATOM 949 C C . GLY A 1 117 ? 4.723 -3.726 27.163 1.00 53.03 117 GLY A C 1
ATOM 950 O O . GLY A 1 117 ? 5.766 -3.575 27.795 1.00 53.03 117 GLY A O 1
ATOM 951 N N . ASN A 1 118 ? 4.755 -4.048 25.859 1.00 55.31 118 ASN A N 1
ATOM 952 C CA . ASN A 1 118 ? 6.021 -4.411 25.205 1.00 55.31 118 ASN A CA 1
ATOM 953 C C . ASN A 1 118 ? 6.127 -3.982 23.728 1.00 55.31 118 ASN A C 1
ATOM 955 O O . ASN A 1 118 ? 5.419 -4.487 22.861 1.00 55.31 118 ASN A O 1
ATOM 959 N N . TYR A 1 119 ? 7.095 -3.112 23.410 1.00 52.50 119 TYR A N 1
ATOM 960 C CA . TYR A 1 119 ? 7.345 -2.615 22.042 1.00 52.50 119 TYR A CA 1
ATOM 961 C C . TYR A 1 119 ? 7.684 -3.736 21.037 1.00 52.50 119 TYR A C 1
ATOM 963 O O . TYR A 1 119 ? 7.456 -3.605 19.834 1.00 52.50 119 TYR A O 1
ATOM 971 N N . ARG A 1 120 ? 8.225 -4.858 21.531 1.00 48.88 120 ARG A N 1
ATOM 972 C CA . ARG A 1 120 ? 8.585 -6.029 20.720 1.00 48.88 120 ARG A CA 1
ATOM 973 C C . ARG A 1 120 ? 7.364 -6.673 20.069 1.00 48.88 120 ARG A C 1
ATOM 975 O O . ARG A 1 120 ? 7.472 -7.134 18.938 1.00 48.88 120 ARG A O 1
ATOM 982 N N . THR A 1 121 ? 6.214 -6.655 20.735 1.00 57.38 121 THR A N 1
ATOM 983 C CA . THR A 1 121 ? 4.968 -7.253 20.239 1.00 57.38 121 THR A CA 1
ATOM 984 C C . THR A 1 121 ? 4.472 -6.551 18.975 1.00 57.38 121 THR A C 1
ATOM 986 O O . THR A 1 121 ? 4.011 -7.212 18.056 1.00 57.38 121 THR A O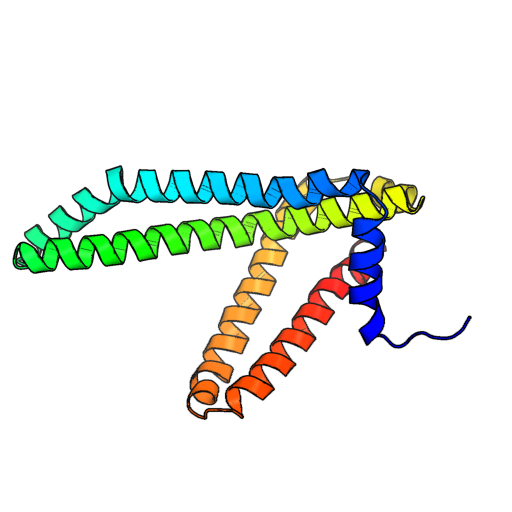 1
ATOM 989 N N . CYS A 1 122 ? 4.688 -5.236 18.866 1.00 55.03 122 CYS A N 1
ATOM 990 C CA . CYS A 1 122 ? 4.360 -4.441 17.680 1.00 55.03 122 CYS A CA 1
ATOM 991 C C . CYS A 1 122 ? 5.204 -4.860 16.457 1.00 55.03 122 CYS A C 1
ATOM 993 O O . CYS A 1 122 ? 4.679 -5.064 15.366 1.00 55.03 122 CYS A O 1
ATOM 995 N N . LEU A 1 123 ? 6.511 -5.085 16.649 1.00 55.31 123 LEU A N 1
ATOM 996 C CA . LEU A 1 123 ? 7.411 -5.522 15.575 1.00 55.31 123 LEU A CA 1
ATOM 997 C C . LEU A 1 123 ? 7.101 -6.956 15.108 1.00 55.31 123 LEU A C 1
ATOM 999 O O . LEU A 1 123 ? 7.111 -7.241 13.910 1.00 55.31 123 LEU A O 1
ATOM 1003 N N . TYR A 1 124 ? 6.798 -7.852 16.053 1.00 60.19 124 TYR A N 1
ATOM 1004 C CA . TYR A 1 124 ? 6.355 -9.213 15.748 1.00 60.19 124 TYR A CA 1
ATOM 1005 C C . TYR A 1 124 ? 4.961 -9.240 15.112 1.00 60.19 124 TYR A C 1
ATOM 1007 O O . TYR A 1 124 ? 4.744 -10.057 14.227 1.00 60.19 124 TYR A O 1
ATOM 1015 N N . GLY A 1 125 ? 4.055 -8.334 15.490 1.00 59.69 125 GLY A N 1
ATOM 1016 C CA . GLY A 1 125 ? 2.734 -8.172 14.878 1.00 59.69 125 GLY A CA 1
ATOM 1017 C C . GLY A 1 125 ? 2.821 -7.745 13.414 1.00 59.69 125 GLY A C 1
ATOM 1018 O O . GLY A 1 125 ? 2.185 -8.357 12.560 1.00 59.69 125 GLY A O 1
ATOM 1019 N N . VAL A 1 126 ? 3.704 -6.793 13.084 1.00 58.75 126 VAL A N 1
ATOM 1020 C CA . VAL A 1 126 ? 3.978 -6.412 11.686 1.00 58.75 126 VAL A CA 1
ATOM 1021 C C . VAL A 1 126 ? 4.584 -7.575 10.909 1.00 58.75 126 VAL A C 1
ATOM 1023 O O . VAL A 1 126 ? 4.120 -7.880 9.815 1.00 58.75 126 VAL A O 1
ATOM 1026 N N . ALA A 1 127 ? 5.586 -8.260 11.467 1.00 59.16 127 ALA A N 1
ATOM 1027 C CA . ALA A 1 127 ? 6.219 -9.398 10.803 1.00 59.16 127 ALA A CA 1
ATOM 1028 C C . ALA A 1 127 ? 5.250 -10.578 10.607 1.00 59.16 127 ALA A C 1
ATOM 1030 O O . ALA A 1 127 ? 5.247 -11.199 9.546 1.00 59.16 127 ALA A O 1
ATOM 1031 N N . ALA A 1 128 ? 4.398 -10.864 11.594 1.00 59.38 128 ALA A N 1
ATOM 1032 C CA . ALA A 1 128 ? 3.385 -11.912 11.533 1.00 59.38 128 ALA A CA 1
ATOM 1033 C C . ALA A 1 128 ? 2.235 -11.543 10.587 1.00 59.38 128 ALA A C 1
ATOM 1035 O O . ALA A 1 128 ? 1.798 -12.390 9.814 1.00 59.38 128 ALA A O 1
ATOM 1036 N N . GLY A 1 129 ? 1.786 -10.286 10.581 1.00 61.38 129 GLY A N 1
ATOM 1037 C CA . GLY A 1 129 ? 0.786 -9.777 9.642 1.00 61.38 129 GLY A CA 1
ATOM 1038 C C . GLY A 1 129 ? 1.288 -9.836 8.201 1.00 61.38 129 GLY A C 1
ATOM 1039 O O . GLY A 1 129 ? 0.598 -10.361 7.327 1.00 61.38 129 GLY A O 1
ATOM 1040 N N . LEU A 1 130 ? 2.533 -9.407 7.966 1.00 61.03 130 LEU A N 1
ATOM 1041 C CA . LEU A 1 130 ? 3.188 -9.533 6.666 1.00 61.03 130 LEU A CA 1
ATOM 1042 C C . LEU A 1 130 ? 3.329 -11.008 6.267 1.00 61.03 130 LEU A C 1
ATOM 1044 O O . LEU A 1 130 ? 3.031 -11.357 5.132 1.00 61.03 130 LEU A O 1
ATOM 1048 N N . TYR A 1 131 ? 3.724 -11.881 7.199 1.00 65.62 131 TYR A N 1
ATOM 1049 C CA . TYR A 1 131 ? 3.862 -13.316 6.955 1.00 65.62 131 TYR A CA 1
ATOM 1050 C C . TYR A 1 131 ? 2.526 -13.979 6.616 1.00 65.62 131 TYR A C 1
ATOM 1052 O O . TYR A 1 131 ? 2.460 -14.714 5.641 1.00 65.62 131 TYR A O 1
ATOM 1060 N N . ILE A 1 132 ? 1.450 -13.698 7.355 1.00 63.78 132 ILE A N 1
ATOM 1061 C CA . ILE A 1 132 ? 0.121 -14.270 7.102 1.00 63.78 132 ILE A CA 1
ATOM 1062 C C . ILE A 1 132 ? -0.426 -13.764 5.766 1.00 63.78 132 ILE A C 1
ATOM 1064 O O . ILE A 1 132 ? -0.881 -14.568 4.957 1.00 63.78 132 ILE A O 1
ATOM 1068 N N . ILE A 1 133 ? -0.329 -12.459 5.486 1.00 62.94 133 ILE A N 1
ATOM 1069 C CA . ILE A 1 133 ? -0.809 -11.887 4.221 1.00 62.94 133 ILE A CA 1
ATOM 1070 C C . ILE A 1 133 ? 0.016 -12.412 3.042 1.00 62.94 133 ILE A C 1
ATOM 1072 O O . ILE A 1 133 ? -0.569 -12.803 2.033 1.00 62.94 133 ILE A O 1
ATOM 1076 N N . LEU A 1 134 ? 1.347 -12.473 3.149 1.00 63.22 134 LEU A N 1
ATOM 1077 C CA . LEU A 1 134 ? 2.221 -13.002 2.095 1.00 63.22 134 LEU A CA 1
ATOM 1078 C C . LEU A 1 134 ? 2.018 -14.501 1.895 1.00 63.22 134 LEU A C 1
ATOM 1080 O O . LEU A 1 134 ? 1.822 -14.938 0.769 1.00 63.22 134 LEU A O 1
ATOM 1084 N N . PHE A 1 135 ? 2.002 -15.290 2.967 1.00 64.50 135 PHE A N 1
ATOM 1085 C CA . PHE A 1 135 ? 1.775 -16.729 2.889 1.00 64.50 135 PHE A CA 1
ATOM 1086 C C . PHE A 1 135 ? 0.416 -17.027 2.258 1.00 64.50 135 PHE A C 1
ATOM 1088 O O . PHE A 1 135 ? 0.308 -17.852 1.359 1.00 64.50 135 PHE A O 1
ATOM 1095 N N . GLN A 1 136 ? -0.625 -16.302 2.648 1.00 62.34 136 GLN A N 1
ATOM 1096 C CA . GLN A 1 136 ? -1.963 -16.522 2.126 1.00 62.34 136 GLN A CA 1
ATOM 1097 C C . GLN A 1 136 ? -2.146 -16.015 0.694 1.00 62.34 136 GLN A C 1
ATOM 1099 O O . GLN A 1 136 ? -2.738 -16.712 -0.126 1.00 62.34 136 GLN A O 1
ATOM 1104 N N . SER A 1 137 ? -1.625 -14.833 0.361 1.00 60.84 137 SER A N 1
ATOM 1105 C CA . SER A 1 137 ? -1.700 -14.300 -1.005 1.00 60.84 137 SER A CA 1
ATOM 1106 C C . SER A 1 137 ? -0.844 -15.105 -1.983 1.00 60.84 137 SER A C 1
ATOM 1108 O O . SER A 1 137 ? -1.279 -15.358 -3.102 1.00 60.84 137 SER A O 1
ATOM 1110 N N . ILE A 1 138 ? 0.328 -15.587 -1.569 1.00 63.94 138 ILE A N 1
ATOM 1111 C CA . ILE A 1 138 ? 1.224 -16.358 -2.436 1.00 63.94 138 ILE A CA 1
ATOM 1112 C C . ILE A 1 138 ? 0.770 -17.818 -2.525 1.00 63.94 138 ILE A C 1
ATOM 1114 O O . ILE A 1 138 ? 0.642 -18.348 -3.623 1.00 63.94 138 ILE A O 1
ATOM 1118 N N . VAL A 1 139 ? 0.477 -18.486 -1.408 1.00 63.38 139 VAL A N 1
ATOM 1119 C CA . VAL A 1 139 ? 0.163 -19.924 -1.431 1.00 63.38 139 VAL A CA 1
ATOM 1120 C C . VAL A 1 139 ? -1.268 -20.178 -1.907 1.00 63.38 139 VAL A C 1
ATOM 1122 O O . VAL A 1 139 ? -1.481 -21.062 -2.732 1.00 63.38 139 VAL A O 1
ATOM 1125 N N . VAL A 1 140 ? -2.255 -19.399 -1.449 1.00 62.25 140 VAL A N 1
ATOM 1126 C CA . VAL A 1 140 ? -3.664 -19.636 -1.813 1.00 62.25 140 VAL A CA 1
ATOM 1127 C C . VAL A 1 140 ? -4.003 -18.994 -3.157 1.00 62.25 140 VAL A C 1
ATOM 1129 O O . VAL A 1 140 ? -4.590 -19.663 -4.006 1.00 62.25 140 VAL A O 1
ATOM 1132 N N . SER A 1 141 ? -3.609 -17.738 -3.410 1.00 63.28 141 SER A N 1
ATOM 1133 C CA . SER A 1 141 ? -3.971 -17.087 -4.681 1.00 63.28 141 SER A CA 1
ATOM 1134 C C . SER A 1 141 ? -3.089 -17.508 -5.865 1.00 63.28 141 SER A C 1
ATOM 1136 O O . SER A 1 141 ? -3.596 -17.645 -6.974 1.00 63.28 141 SER A O 1
ATOM 1138 N N . LEU A 1 142 ? -1.790 -17.768 -5.690 1.00 62.00 142 LEU A N 1
ATOM 1139 C CA . LEU A 1 142 ? -0.935 -18.101 -6.842 1.00 62.00 142 LEU A CA 1
ATOM 1140 C C . LEU A 1 142 ? -1.098 -19.562 -7.302 1.00 62.00 142 LEU A C 1
ATOM 1142 O O . LEU A 1 142 ? -1.123 -19.824 -8.500 1.00 62.00 142 LEU A O 1
ATOM 1146 N N . ILE A 1 143 ? -1.225 -20.512 -6.367 1.00 65.69 143 ILE A N 1
ATOM 1147 C CA . ILE A 1 143 ? -1.241 -21.953 -6.687 1.00 65.69 143 ILE A CA 1
ATOM 1148 C C . ILE A 1 143 ? -2.653 -22.442 -7.028 1.00 65.69 143 ILE A C 1
ATOM 1150 O O . ILE A 1 143 ? -2.831 -23.192 -7.984 1.00 65.69 143 ILE A O 1
ATOM 1154 N N . VAL A 1 144 ? -3.668 -22.023 -6.264 1.00 64.38 144 VAL A N 1
ATOM 1155 C CA . VAL A 1 144 ? -5.048 -22.522 -6.436 1.00 64.38 144 VAL A CA 1
ATOM 1156 C C . VAL A 1 144 ? -5.835 -21.666 -7.422 1.00 64.38 144 VAL A C 1
ATOM 1158 O O . VAL A 1 144 ? -6.683 -22.162 -8.157 1.00 64.38 144 VAL A O 1
ATOM 1161 N N . LEU A 1 145 ? -5.568 -20.366 -7.442 1.00 62.22 145 LEU A N 1
ATOM 1162 C CA . LEU A 1 145 ? -6.493 -19.390 -8.001 1.00 62.22 145 LEU A CA 1
ATOM 1163 C C . LEU A 1 145 ? -6.109 -18.925 -9.407 1.00 62.22 145 LEU A C 1
ATOM 1165 O O . LEU A 1 145 ? -6.983 -18.643 -10.219 1.00 62.22 145 LEU A O 1
ATOM 1169 N N . LEU A 1 146 ? -4.812 -18.903 -9.711 1.00 66.69 146 LEU A N 1
ATOM 1170 C CA . LEU A 1 146 ? -4.266 -18.607 -11.035 1.00 66.69 146 LEU A CA 1
ATOM 1171 C C . LEU A 1 146 ? -4.738 -19.608 -12.115 1.00 66.69 146 LEU A C 1
ATOM 1173 O O . LEU A 1 146 ? -5.181 -19.150 -13.169 1.00 66.69 146 LEU A O 1
ATOM 1177 N N . PRO A 1 147 ? -4.782 -20.938 -11.868 1.00 66.94 147 PRO A N 1
ATOM 1178 C CA . PRO A 1 147 ? -5.442 -21.869 -12.789 1.00 66.94 147 PRO A CA 1
ATOM 1179 C C . PRO A 1 147 ? -6.975 -21.738 -12.789 1.00 66.94 147 PRO A C 1
ATOM 1181 O O . PRO A 1 147 ? -7.613 -22.010 -13.803 1.00 66.94 147 PRO A O 1
ATOM 1184 N N . LEU A 1 148 ? -7.586 -21.288 -11.688 1.00 64.38 148 LEU A N 1
ATOM 1185 C CA . LEU A 1 148 ? -9.044 -21.167 -11.566 1.00 64.38 148 LEU A CA 1
ATOM 1186 C C . LEU A 1 148 ? -9.608 -19.908 -12.253 1.00 64.38 148 LEU A C 1
ATOM 1188 O O . LEU A 1 148 ? -10.726 -19.933 -12.763 1.00 64.38 148 LEU A O 1
ATOM 1192 N N . HIS A 1 149 ? -8.827 -18.827 -12.330 1.00 67.06 149 HIS A N 1
ATOM 1193 C CA . HIS A 1 149 ? -9.159 -17.607 -13.076 1.00 67.06 149 HIS A CA 1
ATOM 1194 C C . HIS A 1 149 ? -9.179 -17.804 -14.598 1.00 67.06 149 HIS A C 1
ATOM 1196 O O . HIS A 1 149 ? -9.713 -16.950 -15.305 1.00 67.06 149 HIS A O 1
ATOM 1202 N N . ALA A 1 150 ? -8.654 -18.926 -15.102 1.00 69.25 150 ALA A N 1
ATOM 1203 C CA . ALA A 1 150 ? -8.792 -19.308 -16.504 1.00 69.25 150 ALA A CA 1
ATOM 1204 C C . ALA A 1 150 ? -10.255 -19.613 -16.890 1.00 69.25 150 ALA A C 1
ATOM 1206 O O . ALA A 1 150 ? -10.603 -19.534 -18.067 1.00 69.25 150 ALA A O 1
ATOM 1207 N N . VAL A 1 151 ? -11.122 -19.919 -15.913 1.00 75.62 151 VAL A N 1
ATOM 1208 C CA . VAL A 1 151 ? -12.565 -20.093 -16.119 1.00 75.62 151 VAL A CA 1
ATOM 1209 C C . VAL A 1 151 ? -13.295 -18.837 -15.628 1.00 75.62 151 VAL A C 1
ATOM 1211 O O . VAL A 1 151 ? -13.413 -18.632 -14.411 1.00 75.62 151 VAL A O 1
ATOM 1214 N N . PRO A 1 152 ? -13.808 -17.983 -16.535 1.00 73.69 152 PRO A N 1
ATOM 1215 C CA . PRO A 1 152 ? -14.559 -16.801 -16.132 1.00 73.69 152 PRO A CA 1
ATOM 1216 C C . PRO A 1 152 ? -15.797 -17.204 -15.311 1.00 73.69 152 PRO A C 1
ATOM 1218 O O . PR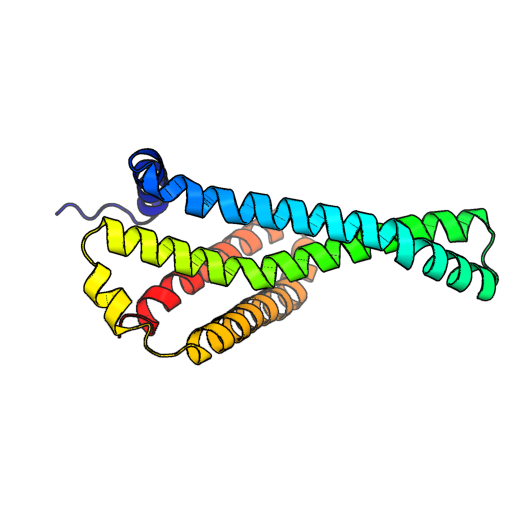O A 1 152 ? -16.368 -18.276 -15.503 1.00 73.69 152 PRO A O 1
ATOM 1221 N N . VAL A 1 153 ? -16.217 -16.336 -14.385 1.00 77.38 153 VAL A N 1
ATOM 1222 C CA . VAL A 1 153 ? -17.346 -16.524 -13.445 1.00 77.38 153 VAL A CA 1
ATOM 1223 C C . VAL A 1 153 ? -17.056 -17.486 -12.285 1.00 77.38 153 VAL A C 1
ATOM 1225 O O . VAL A 1 153 ? -17.137 -17.066 -11.130 1.00 77.38 153 VAL A O 1
ATOM 1228 N N . VAL A 1 154 ? -16.680 -18.743 -12.543 1.00 78.81 154 VAL A N 1
ATOM 1229 C CA . VAL A 1 154 ? -16.460 -19.736 -11.465 1.00 78.81 154 VAL A CA 1
ATOM 1230 C C . VAL A 1 154 ? -15.237 -19.376 -10.623 1.00 78.81 154 VAL A C 1
ATOM 1232 O O . VAL A 1 154 ? -15.320 -19.369 -9.393 1.00 78.81 154 VAL A O 1
ATOM 1235 N N . GLY A 1 155 ? -14.131 -18.995 -11.272 1.00 72.81 155 GLY A N 1
ATOM 1236 C CA . GLY A 1 155 ? -12.927 -18.557 -10.568 1.00 72.81 155 GLY A CA 1
ATOM 1237 C C . GLY A 1 155 ? -13.176 -17.339 -9.685 1.00 72.81 155 GLY A C 1
ATOM 1238 O O . GLY A 1 155 ? -12.720 -17.298 -8.545 1.00 72.81 155 GLY A O 1
ATOM 1239 N N . THR A 1 156 ? -13.987 -16.391 -10.157 1.00 76.12 156 THR A N 1
ATOM 1240 C CA . THR A 1 156 ? -14.326 -15.178 -9.404 1.00 76.12 156 THR A CA 1
ATOM 1241 C C . THR A 1 156 ? -15.173 -15.481 -8.166 1.00 76.12 156 THR A C 1
ATOM 1243 O O . THR A 1 156 ? -14.913 -14.926 -7.102 1.00 76.12 156 THR A O 1
ATOM 1246 N N . ILE A 1 157 ? -16.153 -16.387 -8.262 1.00 80.50 157 ILE A N 1
ATOM 1247 C CA . ILE A 1 157 ? -17.004 -16.760 -7.118 1.00 80.50 157 ILE A CA 1
ATOM 1248 C C . ILE A 1 157 ? -16.174 -17.442 -6.025 1.00 80.50 157 ILE A C 1
ATOM 1250 O O . ILE A 1 157 ? -16.252 -17.060 -4.855 1.00 80.50 157 ILE A O 1
ATOM 1254 N N . VAL A 1 158 ? -15.350 -18.424 -6.404 1.00 78.12 158 VAL A N 1
ATOM 1255 C CA . VAL A 1 158 ? -14.485 -19.146 -5.458 1.00 78.12 158 VAL A CA 1
ATOM 1256 C C . VAL A 1 158 ? -13.451 -18.202 -4.845 1.00 78.12 158 VAL A C 1
ATOM 1258 O O . VAL A 1 158 ? -13.207 -18.258 -3.639 1.00 78.12 158 VAL A O 1
ATOM 1261 N N . TYR A 1 159 ? -12.909 -17.275 -5.638 1.00 72.31 159 TYR A N 1
ATOM 1262 C CA . TYR A 1 159 ? -12.013 -16.234 -5.149 1.00 72.31 159 TYR A CA 1
ATOM 1263 C C . TYR A 1 159 ? -12.650 -15.363 -4.071 1.00 72.31 159 TYR A C 1
ATOM 1265 O O . TYR A 1 159 ? -12.064 -15.194 -2.998 1.00 72.31 159 TYR A O 1
ATOM 1273 N N . CYS A 1 160 ? -13.849 -14.837 -4.332 1.00 76.31 160 CYS A N 1
ATOM 1274 C CA . CYS A 1 160 ? -14.568 -14.007 -3.374 1.00 76.31 160 CYS A CA 1
ATOM 1275 C C . CYS A 1 160 ? -14.882 -14.777 -2.086 1.00 76.31 160 CYS A C 1
ATOM 1277 O O . CYS A 1 160 ? -14.752 -14.216 -0.998 1.00 76.31 160 CYS A O 1
ATOM 1279 N N . TYR A 1 161 ? -15.246 -16.059 -2.191 1.00 80.69 161 TYR A N 1
ATOM 1280 C CA . TYR A 1 161 ? -15.537 -16.893 -1.026 1.00 80.69 161 TYR A CA 1
ATOM 1281 C C . TYR A 1 161 ? -14.295 -17.131 -0.158 1.00 80.69 161 TYR A C 1
ATOM 1283 O O . TYR A 1 161 ? -14.329 -16.880 1.048 1.00 80.69 161 TYR A O 1
ATOM 1291 N N . LEU A 1 162 ? -13.184 -17.559 -0.767 1.00 75.75 162 LEU A N 1
ATOM 1292 C CA . LEU A 1 162 ? -11.943 -17.828 -0.040 1.00 75.75 162 LEU A CA 1
ATOM 1293 C C . LEU A 1 162 ? -11.370 -16.548 0.578 1.00 75.75 162 LEU A C 1
ATOM 1295 O O . LEU A 1 162 ? -11.035 -16.542 1.759 1.00 75.75 162 LEU A O 1
ATOM 1299 N N . ASN A 1 163 ? -11.324 -15.439 -0.164 1.00 73.44 163 ASN A N 1
ATOM 1300 C CA . ASN A 1 163 ? -10.802 -14.181 0.380 1.00 73.44 163 ASN A CA 1
ATOM 1301 C C . ASN A 1 163 ? -11.701 -13.611 1.477 1.00 73.44 163 ASN A C 1
ATOM 1303 O O . ASN A 1 163 ? -11.191 -13.149 2.495 1.00 73.44 163 ASN A O 1
ATOM 1307 N N . GLY A 1 164 ? -13.026 -13.692 1.314 1.00 74.19 164 GLY A N 1
ATOM 1308 C CA . GLY A 1 164 ? -13.972 -13.256 2.338 1.00 74.19 164 GLY A CA 1
ATOM 1309 C C . GLY A 1 164 ? -13.837 -14.057 3.634 1.00 74.19 164 GLY A C 1
ATOM 1310 O O . GLY A 1 164 ? -13.788 -13.469 4.716 1.00 74.19 164 GLY A O 1
ATOM 1311 N N . TRP A 1 165 ? -13.713 -15.385 3.527 1.00 76.06 165 TRP A N 1
ATOM 1312 C CA . TRP A 1 165 ? -13.510 -16.259 4.683 1.00 76.06 165 TRP A CA 1
ATOM 1313 C C . TRP A 1 165 ? -12.241 -15.895 5.445 1.00 76.06 165 TRP A C 1
ATOM 1315 O O . TRP A 1 165 ? -12.275 -15.709 6.663 1.00 76.06 165 TRP A O 1
ATOM 1325 N N . VAL A 1 166 ? -11.118 -15.758 4.739 1.00 71.88 166 VAL A N 1
ATOM 1326 C CA . VAL A 1 166 ? -9.863 -15.545 5.445 1.00 71.88 166 VAL A CA 1
ATOM 1327 C C . VAL A 1 166 ? -9.712 -14.113 5.957 1.00 71.88 166 VAL A C 1
ATOM 1329 O O . VAL A 1 166 ? -9.156 -13.912 7.034 1.00 71.88 166 VAL A O 1
ATOM 1332 N N . MET A 1 167 ? -10.290 -13.119 5.278 1.00 71.81 167 MET A N 1
ATOM 1333 C CA . MET A 1 167 ? -10.386 -11.764 5.828 1.00 71.81 167 MET A CA 1
ATOM 1334 C C . MET A 1 167 ? -11.180 -11.757 7.141 1.00 71.81 167 MET A C 1
ATOM 1336 O O . MET A 1 167 ? -10.756 -11.134 8.113 1.00 71.81 167 MET A O 1
ATOM 1340 N N . ALA A 1 168 ? -12.295 -12.494 7.209 1.00 74.06 168 ALA A N 1
ATOM 1341 C CA . ALA A 1 168 ? -13.066 -12.627 8.443 1.00 74.06 168 ALA A CA 1
ATOM 1342 C C . ALA A 1 168 ? -12.262 -13.316 9.557 1.00 74.06 168 ALA A C 1
ATOM 1344 O O . ALA A 1 168 ? -12.331 -12.893 10.710 1.00 74.06 168 ALA A O 1
ATOM 1345 N N . PHE A 1 169 ? -11.474 -14.340 9.216 1.00 70.62 169 PHE A N 1
ATOM 1346 C CA . PHE A 1 169 ? -10.610 -15.032 10.170 1.00 70.62 169 PHE A CA 1
ATOM 1347 C C . PHE A 1 169 ? -9.481 -14.130 10.688 1.00 70.62 169 PHE A C 1
ATOM 1349 O O . PHE A 1 169 ? -9.297 -14.026 11.895 1.00 70.62 169 PHE A O 1
ATOM 1356 N N . SER A 1 170 ? -8.800 -13.397 9.804 1.00 67.31 170 SER A N 1
ATOM 1357 C CA . SER A 1 170 ? -7.741 -12.444 10.163 1.00 67.31 170 SER A CA 1
ATOM 1358 C C . SER A 1 170 ? -8.235 -11.375 11.145 1.00 67.31 170 SER A C 1
ATOM 1360 O O . SER A 1 170 ? -7.597 -11.141 12.168 1.00 67.31 170 SER A O 1
ATOM 1362 N N . LYS A 1 171 ? -9.425 -10.803 10.909 1.00 69.00 171 LYS A N 1
ATOM 1363 C CA . LYS A 1 171 ? -10.034 -9.824 11.828 1.00 69.00 171 LYS A CA 1
ATOM 1364 C C . LYS A 1 171 ? -10.477 -10.432 13.162 1.00 69.00 171 LYS A C 1
ATOM 1366 O O . LYS A 1 171 ? -10.642 -9.703 14.135 1.00 69.00 171 LYS A O 1
ATOM 1371 N N . ARG A 1 172 ? -10.702 -11.747 13.211 1.00 69.38 172 ARG A N 1
ATOM 1372 C CA . ARG A 1 172 ? -11.134 -12.464 14.418 1.00 69.38 172 ARG A CA 1
ATOM 1373 C C . ARG A 1 172 ? -9.964 -12.949 15.269 1.00 69.38 172 ARG A C 1
ATOM 1375 O O . ARG A 1 172 ? -10.077 -12.914 16.485 1.00 69.38 172 ARG A O 1
ATOM 1382 N N . ILE A 1 173 ? -8.841 -13.330 14.659 1.00 63.94 173 ILE A N 1
ATOM 1383 C CA . ILE A 1 173 ? -7.628 -13.735 15.389 1.00 63.94 173 ILE A CA 1
ATOM 1384 C C . ILE A 1 173 ? -7.143 -12.616 16.313 1.00 63.94 173 ILE A C 1
ATOM 1386 O O . ILE A 1 173 ? -6.793 -12.893 17.452 1.00 63.94 173 ILE A O 1
ATOM 1390 N N . HIS A 1 174 ? -7.183 -11.361 15.861 1.00 58.59 174 HIS A N 1
ATOM 1391 C CA . HIS A 1 174 ? -6.821 -10.208 16.692 1.00 58.59 174 HIS A CA 1
ATOM 1392 C C . HIS A 1 174 ? -7.658 -10.145 17.987 1.00 58.59 174 HIS A C 1
ATOM 1394 O O . HIS A 1 174 ? -7.126 -9.942 19.071 1.00 58.59 174 HIS A O 1
ATOM 1400 N N . TYR A 1 175 ? -8.961 -10.446 17.903 1.00 55.94 175 TYR A N 1
ATOM 1401 C CA . TYR A 1 175 ? -9.837 -10.563 19.076 1.00 55.94 175 TYR A CA 1
ATOM 1402 C C . TYR A 1 175 ? -9.485 -11.745 19.989 1.00 55.94 175 TYR A C 1
ATOM 1404 O O . TYR A 1 175 ? -9.596 -11.620 21.205 1.00 55.94 175 TYR A O 1
ATOM 1412 N N . ASP A 1 176 ? -9.128 -12.893 19.412 1.00 56.47 176 ASP A N 1
ATOM 1413 C CA . ASP A 1 176 ? -8.941 -14.142 20.158 1.00 56.47 176 ASP A CA 1
ATOM 1414 C C . ASP A 1 176 ? -7.525 -14.259 20.773 1.00 56.47 176 ASP A C 1
ATOM 1416 O O . ASP A 1 176 ? -7.343 -15.010 21.727 1.00 56.47 176 ASP A O 1
ATOM 1420 N N . VAL A 1 177 ? -6.526 -13.529 20.254 1.00 55.03 177 VAL A N 1
ATOM 1421 C CA . VAL A 1 177 ? -5.115 -13.620 20.688 1.00 55.03 177 VAL A CA 1
ATOM 1422 C C . VAL A 1 177 ? -4.666 -12.427 21.538 1.00 55.03 177 VAL A C 1
ATOM 1424 O O . VAL A 1 177 ? -3.854 -12.616 22.436 1.00 55.03 177 VAL A O 1
ATOM 1427 N N . GLU A 1 178 ? -5.178 -11.215 21.301 1.00 53.12 178 GLU A N 1
ATOM 1428 C CA . GLU A 1 178 ? -4.680 -10.002 21.982 1.00 53.12 178 GLU A CA 1
ATOM 1429 C C . GLU A 1 178 ? -5.484 -9.599 23.228 1.00 53.12 178 GLU A C 1
ATOM 1431 O O . GLU A 1 178 ? -5.059 -8.731 23.989 1.00 53.12 178 GLU A O 1
ATOM 1436 N N . LEU A 1 179 ? -6.640 -10.231 23.462 1.00 45.59 179 LEU A N 1
ATOM 1437 C CA . LEU A 1 179 ? -7.522 -9.966 24.608 1.00 45.59 179 LEU A CA 1
ATOM 1438 C C . LEU A 1 179 ? -7.491 -11.079 25.679 1.00 45.59 179 LEU A C 1
ATOM 1440 O O . LEU A 1 179 ? -8.347 -11.076 26.570 1.00 45.59 179 LEU A O 1
ATOM 1444 N N . CYS A 1 180 ? -6.542 -12.019 25.594 1.00 35.28 180 CYS A N 1
ATOM 1445 C CA . CYS A 1 180 ? -6.306 -13.079 26.583 1.00 35.28 180 CYS A CA 1
ATOM 1446 C C . CYS A 1 180 ? -5.070 -12.811 27.445 1.00 35.28 180 CYS A C 1
ATOM 1448 O O . CYS A 1 180 ? -4.041 -12.368 26.893 1.00 35.28 180 CYS A O 1
#

Sequence (180 aa):
MSRKPAWFYPFRGITYLLSNPGLWPRVILPFIVLLVITIVLLILAFIYLLPIQIDYFIRHSWPNWAAKAFAVLLTLVEAALGSLISYLALMPLWEDALFDAVLKTRKLGYIVDTAHGNYRTCLYGVAAGLYIILFQSIVVSLIVLLPLHAVPVVGTIVYCYLNGWVMAFSKRIHYDVELC

Organism: NCBI:txid1440133

pLDDT: mean 77.34, std 13.25, range [35.28, 95.38]

InterPro domains:
  IPR052786 Outer_spore_wall_assembly [PTHR34292] (3-170)
  IPR059112 Sulfate transporter CysZ/Etoposide-induced protein 2.4 [PF07264] (9-169)